Protein AF-A0A814ANU2-F1 (afdb_monomer)

Sequence (89 aa):
MHISDYQMRSGSHSYPCTYLPSCRNKTDGFYPDRLRDCRMYYKCFEERSSESLSCSQKEPPFGERFSIEYQKCMPANDVNCDESQIPFF

Mean predicted aligned error: 11.52 Å

InterPro domains:
  IPR002557 Chitin binding domain [PF01607] (23-81)
  IPR002557 Chitin binding domain [PS50940] (20-83)
  IPR036508 Chitin binding domain superfamily [SSF57625] (18-87)

Secondary structure (DSSP, 8-state):
----------TT----GGGS---TTPPSEEEE-GGGTTSEEEEEETTEEEEEEE----STTT-EEEETTTTEEEETTT----GGG----

Solvent-accessible surface area (backbone atoms only — not comparable to full-atom values): 5667 Å² total; per-residue (Å²): 136,91,77,85,85,77,78,80,88,63,99,81,72,88,67,60,74,86,77,52,80,76,17,69,98,47,72,71,44,60,43,49,34,61,94,57,60,10,32,28,27,30,36,24,48,92,48,36,56,53,75,77,44,68,40,62,69,84,51,82,95,75,20,25,16,41,30,61,90,74,67,38,68,38,52,39,90,80,40,89,62,67,74,84,79,62,79,87,125

Foldseek 3Di:
DDDDPPDPPDPDDPDPCVQPDWLVVPDFAKAASLVVLQQWIWTDDPRDTDDIDGAAQPDDDQGWGQAPVVRDTDRSVVHPSDPVPDPPD

Organism: NCBI:txid1234261

pLDDT: mean 73.32, std 15.06, range [35.78, 88.94]

Structure (mmCIF, N/CA/C/O backbone):
data_AF-A0A814ANU2-F1
#
_entry.id   AF-A0A814ANU2-F1
#
loop_
_atom_site.group_PDB
_atom_site.id
_atom_site.type_symbol
_atom_site.label_atom_id
_atom_site.label_alt_id
_atom_site.label_comp_id
_atom_site.label_asym_id
_atom_site.label_entity_id
_atom_site.label_seq_id
_atom_site.pdbx_PDB_ins_code
_atom_site.Cartn_x
_atom_site.Cartn_y
_atom_site.Cartn_z
_atom_site.occupancy
_atom_site.B_iso_or_equiv
_atom_site.auth_seq_id
_atom_site.auth_comp_id
_atom_site.auth_asym_id
_atom_site.auth_atom_id
_atom_site.pdbx_PDB_model_num
ATOM 1 N N . MET A 1 1 ? -37.097 -1.193 -5.941 1.00 35.78 1 MET A N 1
ATOM 2 C CA . MET A 1 1 ? -36.110 -2.120 -6.534 1.00 35.78 1 MET A CA 1
ATOM 3 C C . MET A 1 1 ? -34.849 -1.313 -6.789 1.00 35.78 1 MET A C 1
ATOM 5 O O . MET A 1 1 ? -34.905 -0.355 -7.546 1.00 35.78 1 MET A O 1
ATOM 9 N N . HIS A 1 2 ? -33.788 -1.590 -6.028 1.00 45.22 2 HIS A N 1
ATOM 10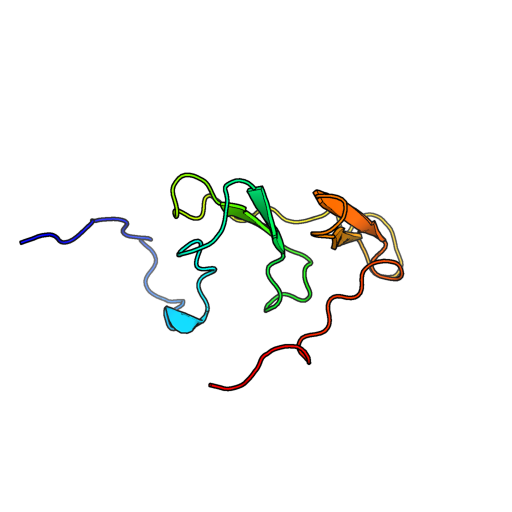 C CA . HIS A 1 2 ? -32.528 -0.848 -6.065 1.00 45.22 2 HIS A CA 1
ATOM 11 C C . HIS A 1 2 ? -31.709 -1.232 -7.290 1.00 45.22 2 HIS A C 1
ATOM 13 O O . HIS A 1 2 ? -31.427 -2.412 -7.474 1.00 45.22 2 HIS A O 1
ATOM 19 N N . ILE A 1 3 ? -31.271 -0.240 -8.062 1.00 50.97 3 ILE A N 1
ATOM 20 C CA . ILE A 1 3 ? -30.078 -0.371 -8.893 1.00 50.97 3 ILE A CA 1
ATOM 21 C C . ILE A 1 3 ? -29.277 0.908 -8.681 1.00 50.97 3 ILE A C 1
ATOM 23 O O . ILE A 1 3 ? -29.665 1.990 -9.116 1.00 50.97 3 ILE A O 1
ATOM 27 N N . SER A 1 4 ? -28.211 0.764 -7.902 1.00 43.44 4 SER A N 1
ATOM 28 C CA . SER A 1 4 ? -27.230 1.794 -7.605 1.00 43.44 4 SER A CA 1
ATOM 29 C C . SER A 1 4 ? -26.477 2.131 -8.887 1.00 43.44 4 SER A C 1
ATOM 31 O O . SER A 1 4 ? -25.633 1.364 -9.347 1.00 43.44 4 SER A O 1
ATOM 33 N N . ASP A 1 5 ? -26.821 3.274 -9.469 1.00 51.03 5 ASP A N 1
ATOM 34 C CA . ASP A 1 5 ? -26.105 3.895 -10.574 1.00 51.03 5 ASP A CA 1
ATOM 35 C C . ASP A 1 5 ? -24.753 4.411 -10.061 1.00 51.03 5 ASP A C 1
ATOM 37 O O . ASP A 1 5 ? -24.617 5.537 -9.592 1.00 51.03 5 ASP A O 1
ATOM 41 N N . TYR A 1 6 ? -23.744 3.543 -10.073 1.00 59.91 6 TYR A N 1
ATOM 42 C CA . TYR A 1 6 ? -22.354 3.979 -10.144 1.00 59.91 6 TYR A CA 1
ATOM 43 C C . TYR A 1 6 ? -21.810 3.529 -11.497 1.00 59.91 6 TYR A C 1
ATOM 45 O O . TYR A 1 6 ? -21.046 2.572 -11.619 1.00 59.91 6 TYR A O 1
ATOM 53 N N . GLN A 1 7 ? -22.311 4.182 -12.550 1.00 60.88 7 GLN A N 1
ATOM 54 C CA . GLN A 1 7 ? -21.841 3.987 -13.914 1.00 60.88 7 GLN A CA 1
ATOM 55 C C . GLN A 1 7 ? -20.410 4.513 -14.061 1.00 60.88 7 GLN A C 1
ATOM 57 O O . GLN A 1 7 ? -20.185 5.712 -14.240 1.00 60.88 7 GLN A O 1
ATOM 62 N N . MET A 1 8 ? -19.429 3.611 -14.098 1.00 54.38 8 MET A N 1
ATOM 63 C CA . MET A 1 8 ? -18.163 3.910 -14.762 1.00 54.38 8 MET A CA 1
ATOM 64 C C . MET A 1 8 ? -18.400 3.882 -16.277 1.00 54.38 8 MET A C 1
ATOM 66 O O . MET A 1 8 ? -18.381 2.843 -16.935 1.00 54.38 8 MET A O 1
ATOM 70 N N . ARG A 1 9 ? -18.686 5.063 -16.823 1.00 57.00 9 ARG A N 1
ATOM 71 C CA . ARG A 1 9 ? -18.840 5.336 -18.255 1.00 57.00 9 ARG A CA 1
ATOM 72 C C . ARG A 1 9 ? -17.488 5.184 -18.960 1.00 57.00 9 ARG A C 1
ATOM 74 O O . ARG A 1 9 ? -16.742 6.153 -19.031 1.00 57.00 9 ARG A O 1
ATOM 81 N N . SER A 1 10 ? -17.176 3.997 -19.485 1.00 56.09 10 SER A N 1
ATOM 82 C CA . SER A 1 10 ? -16.292 3.787 -20.654 1.00 56.09 10 SER A CA 1
ATOM 83 C C . SER A 1 10 ? -16.341 2.326 -21.125 1.00 56.09 10 SER A C 1
ATOM 85 O O . SER A 1 10 ? -15.764 1.428 -20.516 1.00 56.09 10 SER A O 1
ATOM 87 N N . GLY A 1 11 ? -17.056 2.083 -22.226 1.00 54.88 11 GLY A N 1
AT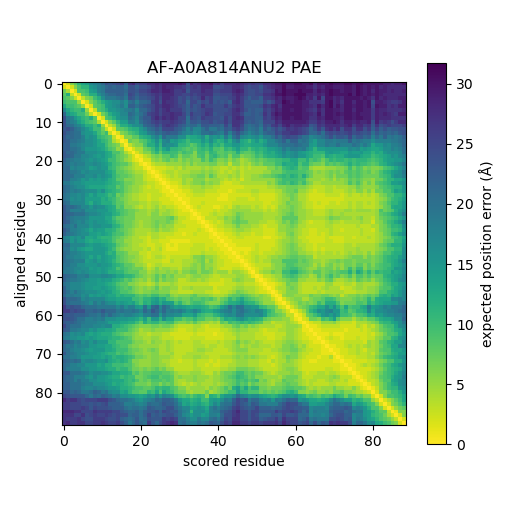OM 88 C CA . GLY A 1 11 ? -17.338 0.758 -22.783 1.00 54.88 11 GLY A CA 1
ATOM 89 C C . GLY A 1 11 ? -16.197 0.119 -23.577 1.00 54.88 11 GLY A C 1
ATOM 90 O O . GLY A 1 11 ? -16.365 -0.120 -24.765 1.00 54.88 11 GLY A O 1
ATOM 91 N N . SER A 1 12 ? -15.063 -0.198 -22.944 1.00 55.06 12 SER A N 1
ATOM 92 C CA . SER A 1 12 ? -14.092 -1.121 -23.569 1.00 55.06 12 SER A CA 1
ATOM 93 C C . SER A 1 12 ? -13.178 -1.897 -22.613 1.00 55.06 12 SER A C 1
ATOM 95 O O . SER A 1 12 ? -12.343 -2.668 -23.082 1.00 55.06 12 SER A O 1
ATOM 97 N N . HIS A 1 13 ? -13.330 -1.755 -21.292 1.00 50.41 13 HIS A N 1
ATOM 98 C CA . HIS A 1 13 ? -12.581 -2.555 -20.318 1.00 50.41 13 HIS A CA 1
ATOM 99 C C . HIS A 1 13 ? -13.555 -3.328 -19.428 1.00 50.41 13 HIS A C 1
ATOM 101 O O . HIS A 1 13 ? -13.810 -2.991 -18.275 1.00 50.41 13 HIS A O 1
ATOM 107 N N . SER A 1 14 ? -14.164 -4.357 -20.015 1.00 51.28 14 SER A N 1
ATOM 108 C CA . SER A 1 14 ? -14.986 -5.337 -19.311 1.00 51.28 14 SER A CA 1
ATOM 109 C C . SER A 1 14 ? -14.089 -6.235 -18.460 1.00 51.28 14 SER A C 1
ATOM 111 O O . SER A 1 14 ? -13.828 -7.384 -18.813 1.00 51.28 14 SER A O 1
ATOM 113 N N . TYR A 1 15 ? -13.580 -5.703 -17.352 1.00 55.00 15 TYR A N 1
ATOM 114 C CA . TYR A 1 15 ? -13.068 -6.553 -16.290 1.00 55.00 15 TYR A CA 1
ATOM 115 C C . TYR A 1 15 ? -14.262 -7.152 -15.556 1.00 55.00 15 TYR A C 1
ATOM 117 O O . TYR A 1 15 ? -15.173 -6.408 -15.177 1.00 55.00 15 TYR A O 1
ATOM 125 N N . PRO A 1 16 ? -14.307 -8.478 -15.365 1.00 60.72 16 PRO A N 1
ATOM 126 C CA . PRO A 1 16 ? -15.367 -9.062 -14.572 1.00 60.72 16 PRO A CA 1
ATOM 127 C C . PRO A 1 16 ? -15.319 -8.460 -13.164 1.00 60.72 16 PRO A C 1
ATOM 129 O O . PRO A 1 16 ? -14.244 -8.248 -12.603 1.00 60.72 16 PRO A O 1
ATOM 132 N N . CYS A 1 17 ? -16.489 -8.169 -12.589 1.00 59.75 17 CYS A N 1
ATOM 133 C CA . CYS A 1 17 ? -16.615 -7.524 -11.275 1.00 59.75 17 CYS A CA 1
ATOM 134 C C . CYS A 1 17 ? -15.945 -8.314 -10.136 1.00 59.75 17 CYS A C 1
ATOM 136 O O . CYS A 1 17 ? -15.772 -7.785 -9.044 1.00 59.75 17 CYS A O 1
ATOM 138 N N . THR A 1 18 ? -15.548 -9.562 -10.387 1.00 59.97 18 THR A N 1
ATOM 139 C CA . THR A 1 18 ? -14.701 -10.376 -9.507 1.00 59.97 18 THR A CA 1
ATOM 140 C C . THR A 1 18 ? -13.296 -9.803 -9.309 1.00 59.97 18 THR A C 1
ATOM 142 O O . THR A 1 18 ? -12.648 -10.145 -8.329 1.00 59.97 18 THR A O 1
ATOM 145 N N . TYR A 1 19 ? -12.838 -8.915 -10.196 1.00 63.91 19 TYR A N 1
ATOM 146 C CA . TYR A 1 19 ? -11.547 -8.225 -10.101 1.00 63.91 19 TYR A CA 1
ATOM 147 C C . TYR A 1 19 ? -11.652 -6.840 -9.449 1.00 63.91 19 TYR A C 1
ATOM 149 O O . TYR A 1 19 ? -10.648 -6.136 -9.339 1.00 63.91 19 TYR A O 1
ATOM 157 N N . LEU A 1 20 ? -12.853 -6.423 -9.026 1.00 68.62 20 LEU A N 1
ATOM 158 C CA . LEU A 1 20 ? -13.013 -5.183 -8.278 1.00 68.62 20 LEU A CA 1
ATOM 159 C C . LEU A 1 20 ? -12.704 -5.425 -6.795 1.00 68.62 20 LEU A C 1
ATOM 161 O O . LEU A 1 20 ? -13.222 -6.378 -6.205 1.00 68.62 20 LEU A O 1
ATOM 165 N N . PRO A 1 21 ? -11.889 -4.564 -6.167 1.00 70.44 21 PRO A N 1
ATOM 166 C CA . PRO A 1 21 ? -11.600 -4.672 -4.748 1.00 70.44 21 PRO A CA 1
ATOM 167 C C . PRO A 1 21 ? -12.886 -4.525 -3.925 1.00 70.44 21 PRO A C 1
ATOM 169 O O . PRO A 1 21 ? -13.518 -3.472 -3.915 1.00 70.44 21 PRO A O 1
ATOM 172 N N . SER A 1 22 ? -13.286 -5.593 -3.230 1.00 77.19 22 SER A N 1
ATOM 173 C CA . SER A 1 22 ? -14.471 -5.575 -2.371 1.00 77.19 22 SER A CA 1
ATOM 174 C C . SER A 1 22 ? -14.110 -5.182 -0.941 1.00 77.19 22 SER A C 1
ATOM 176 O O . SER A 1 22 ? -13.234 -5.785 -0.318 1.00 77.19 22 SER A O 1
ATOM 178 N N . CYS A 1 23 ? -14.832 -4.195 -0.410 1.00 83.94 23 CYS A N 1
ATOM 179 C CA . CYS A 1 23 ? -14.758 -3.766 0.987 1.00 83.94 23 CYS A CA 1
ATOM 180 C C . CYS A 1 23 ? -15.803 -4.432 1.891 1.00 83.94 23 CYS A C 1
ATOM 182 O O . CYS A 1 23 ? -15.878 -4.117 3.076 1.00 83.94 23 CYS A O 1
ATOM 184 N N . ARG A 1 24 ? -16.589 -5.372 1.359 1.00 81.31 24 ARG A N 1
ATOM 185 C CA . ARG A 1 24 ? -17.583 -6.112 2.139 1.00 81.31 24 ARG A CA 1
ATOM 186 C C . ARG A 1 24 ? -16.882 -6.930 3.224 1.00 81.31 24 ARG A C 1
ATOM 188 O O . ARG A 1 24 ? -15.924 -7.643 2.921 1.00 81.31 24 ARG A O 1
ATOM 195 N N . ASN A 1 25 ? -17.344 -6.826 4.470 1.00 82.38 25 ASN A N 1
ATOM 196 C CA . ASN A 1 25 ? -16.694 -7.411 5.656 1.00 82.38 25 ASN A CA 1
ATOM 197 C C . ASN A 1 25 ? -15.254 -6.921 5.930 1.00 82.38 25 ASN A C 1
ATOM 199 O O . ASN A 1 25 ? -14.513 -7.573 6.669 1.00 82.38 25 ASN A O 1
ATOM 203 N N . LYS A 1 26 ? -14.826 -5.797 5.347 1.00 82.75 26 LYS A N 1
ATOM 204 C CA . LYS A 1 26 ? -13.566 -5.137 5.705 1.00 82.75 26 LYS A CA 1
ATOM 205 C C . LYS A 1 26 ? -13.861 -3.966 6.631 1.00 82.75 26 LYS A C 1
ATOM 207 O O . LYS A 1 26 ? -14.862 -3.277 6.469 1.00 82.75 26 LYS A O 1
ATOM 212 N N . THR A 1 27 ? -12.980 -3.742 7.596 1.00 86.69 27 THR A N 1
ATOM 213 C CA . THR A 1 27 ? -13.021 -2.537 8.424 1.00 86.69 27 THR A CA 1
ATOM 214 C C . THR A 1 27 ? -12.600 -1.322 7.610 1.00 86.69 27 THR A C 1
ATOM 216 O O . THR A 1 27 ? -11.911 -1.443 6.595 1.00 86.69 27 THR A O 1
ATOM 219 N N . ASP A 1 28 ? -12.969 -0.137 8.077 1.00 88.12 28 ASP A N 1
ATOM 220 C CA . ASP A 1 28 ? -12.523 1.103 7.455 1.00 88.12 28 ASP A CA 1
ATOM 221 C C . ASP A 1 28 ? -10.993 1.205 7.519 1.00 88.12 28 ASP A C 1
ATOM 223 O O . ASP A 1 28 ? -10.380 1.016 8.572 1.00 88.12 28 ASP A O 1
ATOM 227 N N . GLY A 1 29 ? -10.354 1.464 6.380 1.00 88.25 29 GLY A N 1
ATOM 228 C CA . GLY A 1 29 ? -8.898 1.424 6.280 1.00 88.25 29 GLY A CA 1
ATOM 229 C C . GLY A 1 29 ? -8.391 1.326 4.850 1.00 88.25 29 GLY A C 1
ATOM 230 O O . GLY A 1 29 ? -9.149 1.444 3.892 1.00 88.25 29 GLY A O 1
ATOM 231 N N . PHE A 1 30 ? -7.090 1.117 4.699 1.00 88.81 30 PHE A N 1
ATOM 232 C CA . PHE A 1 30 ? -6.441 0.975 3.403 1.00 88.81 30 PHE A CA 1
ATOM 233 C C . PHE A 1 30 ? -6.052 -0.478 3.154 1.00 88.81 30 PHE A C 1
ATOM 235 O O . PHE A 1 30 ? -5.515 -1.153 4.035 1.00 88.81 30 PHE A O 1
ATOM 242 N N . TYR A 1 31 ? -6.307 -0.941 1.937 1.00 87.19 31 TYR A N 1
ATOM 243 C CA . TYR A 1 31 ? -6.086 -2.315 1.524 1.00 87.19 31 TYR A CA 1
ATOM 244 C C . TYR A 1 31 ? -5.307 -2.356 0.214 1.00 87.19 31 TYR A C 1
ATOM 246 O O . TYR A 1 31 ? -5.636 -1.615 -0.711 1.00 87.19 31 TYR A O 1
ATOM 254 N N . PRO A 1 32 ? -4.298 -3.229 0.099 1.00 87.00 32 PRO A N 1
ATOM 255 C CA . PRO A 1 32 ? -3.559 -3.385 -1.138 1.00 87.00 32 PRO A CA 1
ATOM 256 C C . PRO A 1 32 ? -4.408 -4.072 -2.208 1.00 87.00 32 PRO A C 1
ATOM 258 O O . PRO A 1 32 ? -5.163 -5.012 -1.933 1.00 87.00 32 PRO A O 1
ATOM 261 N N . ASP A 1 33 ? -4.222 -3.641 -3.449 1.00 84.81 33 ASP A N 1
ATOM 262 C CA . ASP A 1 33 ? -4.690 -4.341 -4.634 1.00 84.81 33 ASP A CA 1
ATOM 263 C C . ASP A 1 33 ? -3.696 -5.453 -4.992 1.00 84.81 33 ASP A C 1
ATOM 265 O O . ASP A 1 33 ? -2.695 -5.242 -5.683 1.00 84.81 33 ASP A O 1
ATOM 269 N N . ARG A 1 34 ? -3.970 -6.654 -4.479 1.00 78.44 34 ARG A N 1
ATOM 270 C CA . ARG A 1 34 ? -3.118 -7.834 -4.683 1.00 78.44 34 ARG A CA 1
ATOM 271 C C . ARG A 1 34 ? -3.056 -8.277 -6.147 1.00 78.44 34 ARG A C 1
ATOM 273 O O . ARG A 1 34 ? -2.012 -8.753 -6.566 1.00 78.44 34 ARG A O 1
ATOM 280 N N . LEU A 1 35 ? -4.104 -8.023 -6.939 1.00 76.44 35 LEU A N 1
ATOM 281 C CA . LEU A 1 35 ? -4.137 -8.338 -8.377 1.00 76.44 35 LEU A CA 1
ATOM 282 C C . LEU A 1 35 ? -3.121 -7.514 -9.175 1.00 76.44 35 LEU A C 1
ATOM 284 O O . LEU A 1 35 ? -2.732 -7.879 -10.281 1.00 76.44 35 LEU A O 1
ATOM 288 N N . ARG A 1 36 ? -2.712 -6.370 -8.624 1.00 76.06 36 ARG A N 1
ATOM 289 C CA . ARG A 1 36 ? -1.732 -5.459 -9.216 1.00 76.06 36 ARG A CA 1
ATOM 290 C C . ARG A 1 36 ? -0.419 -5.459 -8.446 1.00 76.06 36 ARG A C 1
ATOM 292 O O . ARG A 1 36 ? 0.235 -4.417 -8.368 1.00 76.06 36 ARG A O 1
ATOM 299 N N . ASP A 1 37 ? -0.040 -6.598 -7.861 1.00 78.88 37 ASP A N 1
ATOM 300 C CA . ASP A 1 37 ? 1.238 -6.760 -7.149 1.00 78.88 37 ASP A CA 1
ATOM 301 C C . ASP A 1 37 ? 1.382 -5.751 -5.983 1.00 78.88 37 ASP A C 1
ATOM 303 O O . ASP A 1 37 ? 2.473 -5.288 -5.656 1.00 78.88 37 ASP A O 1
ATOM 307 N N . CYS A 1 38 ? 0.249 -5.334 -5.394 1.00 85.69 38 CYS A N 1
ATOM 308 C CA . CYS A 1 38 ? 0.137 -4.292 -4.362 1.00 85.69 38 CYS A CA 1
ATOM 309 C C . CYS A 1 38 ? 0.779 -2.947 -4.705 1.00 85.69 38 CYS A C 1
ATOM 311 O O . CYS A 1 38 ? 1.060 -2.133 -3.821 1.00 85.69 38 CYS A O 1
ATOM 313 N N . ARG A 1 39 ? 0.996 -2.684 -5.992 1.00 84.56 39 ARG A N 1
ATOM 314 C CA . ARG A 1 39 ? 1.436 -1.374 -6.490 1.00 84.56 39 ARG A CA 1
ATOM 315 C C . ARG A 1 39 ? 0.338 -0.331 -6.331 1.00 84.56 39 ARG A C 1
ATOM 317 O O . ARG A 1 39 ? 0.611 0.866 -6.267 1.00 84.56 39 ARG A O 1
ATOM 324 N N . MET A 1 40 ? -0.903 -0.806 -6.283 1.00 86.75 40 MET A N 1
ATOM 325 C CA . MET A 1 40 ? -2.091 -0.022 -6.003 1.00 86.75 40 MET A CA 1
ATOM 326 C C . MET A 1 40 ? -2.717 -0.465 -4.686 1.00 86.75 40 MET A C 1
ATOM 328 O O . MET A 1 40 ? -2.506 -1.583 -4.215 1.00 86.75 40 MET A O 1
ATOM 332 N N . TYR A 1 41 ? -3.485 0.426 -4.086 1.00 88.50 41 TYR A N 1
ATOM 333 C CA . TYR A 1 41 ? -4.243 0.205 -2.871 1.00 88.50 41 TYR A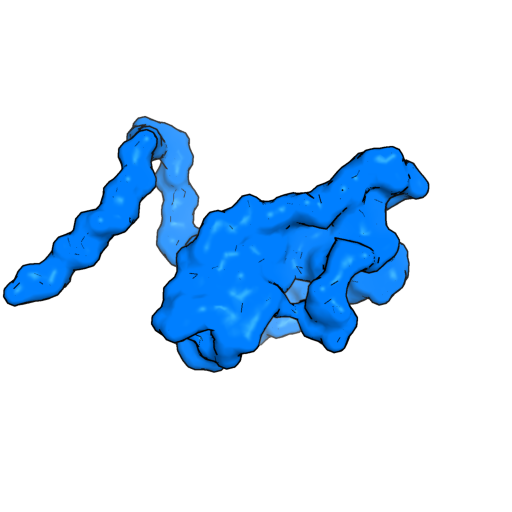 CA 1
ATOM 334 C C . TYR A 1 41 ? -5.529 1.023 -2.927 1.00 88.50 41 TYR A C 1
ATOM 336 O O . TYR A 1 41 ? -5.630 2.022 -3.632 1.00 88.50 41 TYR A O 1
ATOM 344 N N . TYR A 1 42 ? -6.538 0.593 -2.193 1.00 88.50 42 TYR A N 1
ATOM 345 C CA . TYR A 1 42 ? -7.840 1.237 -2.135 1.00 88.50 42 TYR A CA 1
ATOM 346 C C . TYR A 1 42 ? -8.203 1.499 -0.683 1.00 88.50 42 TYR A C 1
ATOM 348 O O . TYR A 1 42 ? -7.795 0.775 0.229 1.00 88.50 42 TYR A O 1
ATOM 356 N N . LYS A 1 43 ? -8.978 2.557 -0.460 1.00 88.75 43 LYS A N 1
ATOM 357 C CA . LYS A 1 43 ? -9.537 2.850 0.856 1.00 88.75 43 LYS A CA 1
ATOM 358 C C . LYS A 1 43 ? -10.921 2.228 0.966 1.00 88.75 43 LYS A C 1
ATOM 360 O O . LYS A 1 43 ? -11.774 2.505 0.129 1.00 88.75 43 LYS A O 1
ATOM 365 N N . CYS A 1 44 ? -11.143 1.442 2.006 1.00 88.94 44 CYS A N 1
ATOM 366 C CA . CYS A 1 44 ? -12.464 1.022 2.437 1.00 88.94 44 CYS A CA 1
ATOM 367 C C . CYS A 1 44 ? -13.021 2.015 3.454 1.00 88.94 44 CYS A C 1
ATOM 369 O O . CYS A 1 44 ? -12.321 2.416 4.387 1.00 88.94 44 CYS A O 1
ATOM 371 N N . PHE A 1 45 ? -14.273 2.407 3.257 1.00 87.62 45 PHE A N 1
ATOM 372 C 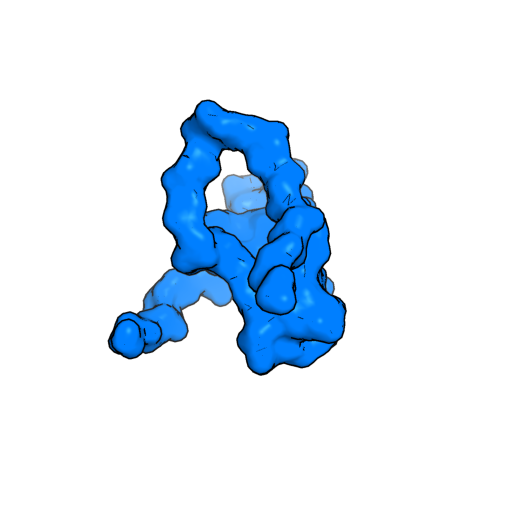CA . PHE 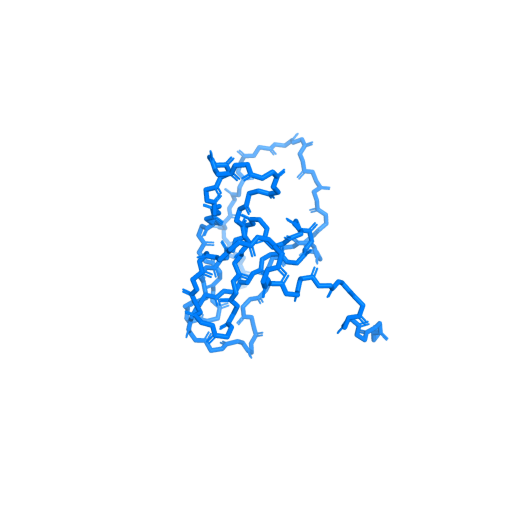A 1 45 ? -15.046 3.197 4.204 1.00 87.62 45 PHE A CA 1
ATOM 373 C C . PHE A 1 45 ? -16.526 2.817 4.091 1.00 87.62 45 PHE A C 1
ATOM 375 O O . PHE A 1 45 ? -17.068 2.850 2.987 1.00 87.62 45 PHE A O 1
ATOM 382 N N . GLU A 1 46 ? -17.170 2.436 5.194 1.00 87.06 46 GLU A N 1
ATOM 383 C CA . GLU A 1 46 ? -18.565 1.965 5.231 1.00 87.06 46 GLU A CA 1
ATOM 384 C C . GLU A 1 46 ? -18.839 0.857 4.196 1.00 87.06 46 GLU A C 1
ATOM 386 O O . GLU A 1 46 ? -19.755 0.959 3.377 1.00 87.06 46 GLU A O 1
ATOM 391 N N . GLU A 1 47 ? -17.980 -0.169 4.164 1.00 82.62 47 GLU A N 1
ATOM 392 C CA . GLU A 1 47 ? -18.035 -1.290 3.205 1.00 82.62 47 GLU A CA 1
ATOM 393 C C . GLU A 1 47 ? -17.948 -0.889 1.717 1.00 82.62 47 GLU A C 1
ATOM 395 O O . GLU A 1 47 ? -18.138 -1.721 0.824 1.00 82.62 47 GLU A O 1
ATOM 400 N N . ARG A 1 48 ? -17.599 0.368 1.420 1.00 80.12 48 ARG A N 1
ATOM 401 C CA . ARG A 1 48 ? -17.403 0.889 0.063 1.00 80.12 48 ARG A CA 1
ATOM 402 C C . ARG A 1 48 ? -15.927 1.140 -0.216 1.00 80.12 48 ARG A C 1
ATOM 404 O O . ARG A 1 48 ? -15.222 1.742 0.592 1.00 80.12 48 ARG A O 1
ATOM 411 N N . SER A 1 49 ? -15.461 0.689 -1.379 1.00 82.00 49 SER A N 1
ATOM 412 C CA . SER A 1 49 ? -14.135 1.028 -1.896 1.00 82.00 49 SER A CA 1
ATOM 413 C C . SER A 1 49 ? -14.171 2.413 -2.533 1.00 82.00 49 SER A C 1
ATOM 415 O O . SER A 1 49 ? -15.006 2.67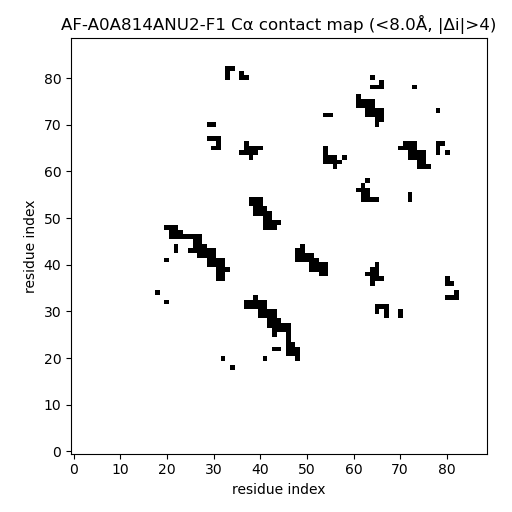6 -3.399 1.00 82.00 49 SER A O 1
ATOM 417 N N . SER A 1 50 ? -13.259 3.285 -2.123 1.00 81.12 50 SER A N 1
ATOM 418 C CA . SER A 1 50 ? -13.011 4.566 -2.779 1.00 81.12 50 SER A CA 1
ATOM 419 C C . SER A 1 50 ? -12.066 4.398 -3.977 1.00 81.12 50 SER A C 1
ATOM 421 O O . SER A 1 50 ? -11.729 3.281 -4.378 1.00 81.12 50 SER A O 1
ATOM 423 N N . GLU A 1 51 ? -11.626 5.521 -4.539 1.00 78.50 51 GLU A N 1
ATOM 424 C CA . GLU A 1 51 ? -10.647 5.584 -5.620 1.00 78.50 51 GLU A CA 1
ATOM 425 C C . GLU A 1 51 ? -9.381 4.763 -5.303 1.00 78.50 51 GLU A C 1
ATOM 427 O O . GLU A 1 51 ? -8.917 4.695 -4.159 1.00 78.50 51 GLU A O 1
ATOM 432 N N . SER A 1 52 ? -8.845 4.106 -6.333 1.00 82.00 52 SER A N 1
ATOM 433 C CA . SER A 1 52 ? -7.605 3.335 -6.243 1.00 82.00 52 SER A CA 1
ATOM 434 C C . SER A 1 52 ? -6.405 4.273 -6.316 1.00 82.00 52 SER A C 1
ATOM 436 O O . SER A 1 52 ? -6.230 5.001 -7.288 1.00 82.00 52 SER A O 1
ATOM 438 N N . LEU A 1 53 ? -5.570 4.234 -5.288 1.00 87.50 53 LEU A N 1
ATOM 439 C CA . LEU A 1 53 ? -4.340 5.001 -5.156 1.00 87.50 53 LEU A CA 1
ATOM 440 C C . LEU A 1 53 ? -3.150 4.113 -5.534 1.00 87.50 53 LEU A C 1
ATOM 442 O O . LEU A 1 53 ? -3.166 2.906 -5.304 1.00 87.50 53 LEU A O 1
ATOM 446 N N . SER A 1 54 ? -2.099 4.695 -6.102 1.00 87.06 54 SER A N 1
ATOM 447 C CA . SER A 1 54 ? -0.862 3.983 -6.441 1.00 87.06 54 SER A CA 1
ATOM 448 C C . SER A 1 54 ? 0.296 4.459 -5.574 1.00 87.06 54 SER A C 1
ATOM 450 O O . SER A 1 54 ? 0.466 5.664 -5.388 1.00 87.06 54 SER A O 1
ATOM 452 N N . CYS A 1 55 ? 1.121 3.527 -5.097 1.00 85.81 55 CYS A N 1
ATOM 453 C CA . CYS A 1 55 ? 2.392 3.865 -4.459 1.00 85.81 55 CYS A CA 1
ATOM 454 C C . CYS A 1 55 ? 3.383 4.437 -5.485 1.00 85.81 55 CYS A 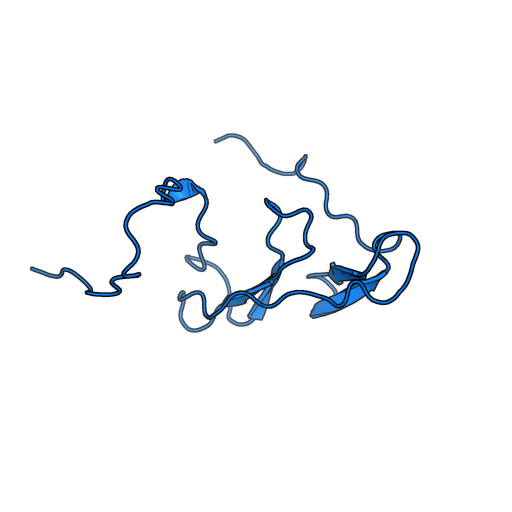C 1
ATOM 456 O O . CYS A 1 55 ? 3.270 4.171 -6.689 1.00 85.81 55 CYS A O 1
ATOM 458 N N . SER A 1 56 ? 4.346 5.248 -5.034 1.00 82.62 56 SER A N 1
ATOM 459 C CA . SER A 1 56 ? 5.290 5.873 -5.959 1.00 82.62 56 SER A CA 1
ATOM 460 C C . SER A 1 56 ? 6.248 4.824 -6.521 1.00 82.62 56 SER A C 1
ATOM 462 O O . SER A 1 56 ? 6.840 4.025 -5.809 1.00 82.62 56 SER A O 1
ATOM 464 N N . GLN A 1 57 ? 6.439 4.844 -7.838 1.00 75.62 57 GLN A N 1
ATOM 465 C CA . GLN A 1 57 ? 7.423 3.992 -8.522 1.00 75.62 57 GLN A CA 1
ATOM 466 C C . GLN A 1 57 ? 8.707 4.762 -8.854 1.00 75.62 57 GLN A C 1
ATOM 468 O O . GLN A 1 57 ? 9.458 4.382 -9.745 1.00 75.62 57 GLN A O 1
ATOM 473 N N . LYS A 1 58 ? 8.933 5.894 -8.174 1.00 67.88 58 LYS A N 1
ATOM 474 C CA . LYS A 1 58 ? 10.059 6.795 -8.452 1.00 67.88 58 LYS A CA 1
ATOM 475 C C . LYS A 1 58 ? 11.383 6.277 -7.888 1.00 67.88 58 LYS A C 1
ATOM 477 O O . LYS A 1 58 ? 12.428 6.697 -8.368 1.00 67.88 58 LYS A O 1
ATOM 482 N N . GLU A 1 59 ? 11.322 5.367 -6.918 1.00 61.97 59 GLU A N 1
ATOM 483 C CA . GLU A 1 59 ? 12.483 4.755 -6.271 1.00 61.97 59 GLU A CA 1
ATOM 484 C C . GLU A 1 59 ? 12.834 3.419 -6.971 1.00 61.97 59 GLU A C 1
ATOM 486 O O . GLU A 1 59 ? 12.073 2.447 -6.880 1.00 61.97 59 GLU A O 1
ATOM 491 N N . PRO A 1 60 ? 13.951 3.335 -7.715 1.00 62.50 60 PRO A N 1
ATOM 492 C CA . PRO A 1 60 ? 14.447 2.078 -8.277 1.00 62.50 60 PRO A CA 1
ATOM 493 C C . PRO A 1 60 ? 15.039 1.167 -7.181 1.00 62.50 60 PRO A C 1
ATOM 495 O O . PRO A 1 60 ? 15.504 1.678 -6.162 1.00 62.50 60 PRO A O 1
ATOM 498 N N . PRO A 1 61 ? 15.080 -0.175 -7.364 1.00 64.88 61 PRO A N 1
ATOM 499 C CA . PRO A 1 61 ? 14.853 -0.917 -8.614 1.00 64.88 61 PRO A CA 1
ATOM 500 C C . PRO A 1 61 ? 13.465 -1.57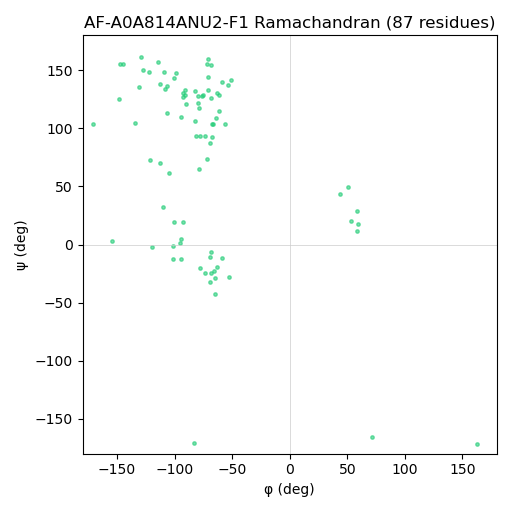0 -8.779 1.00 64.88 61 PRO A C 1
ATOM 502 O O . PRO A 1 61 ? 13.134 -1.987 -9.886 1.00 64.88 61 PRO A O 1
ATOM 505 N N . PHE A 1 62 ? 12.644 -1.651 -7.726 1.00 71.00 62 PHE A N 1
ATOM 506 C CA . PHE A 1 62 ? 11.352 -2.364 -7.760 1.00 71.00 62 PHE A CA 1
ATOM 507 C C . PHE A 1 62 ? 10.129 -1.474 -7.472 1.00 71.00 62 PHE A C 1
ATOM 509 O O . PHE A 1 62 ? 8.998 -1.955 -7.549 1.00 71.00 62 PHE A O 1
ATOM 516 N N . GLY A 1 63 ? 10.339 -0.186 -7.174 1.00 84.69 63 GLY A N 1
ATOM 517 C CA . GLY A 1 63 ? 9.287 0.719 -6.717 1.00 84.69 63 GLY A CA 1
ATOM 518 C C . GLY A 1 63 ? 8.824 0.421 -5.289 1.00 84.69 63 GLY A C 1
ATOM 519 O O . GLY A 1 63 ? 9.465 -0.314 -4.532 1.00 84.69 63 GLY A O 1
ATOM 520 N N . GLU A 1 64 ? 7.681 0.995 -4.929 1.00 87.12 64 GLU A N 1
ATOM 521 C CA . GLU A 1 64 ? 7.039 0.796 -3.633 1.00 87.12 64 GLU A CA 1
ATOM 522 C C . GLU A 1 64 ? 5.758 -0.042 -3.760 1.00 87.12 64 GLU A C 1
ATOM 524 O O . GLU A 1 64 ? 5.028 0.032 -4.754 1.00 87.12 64 GLU A O 1
ATOM 529 N N . ARG A 1 65 ? 5.458 -0.815 -2.717 1.00 88.00 65 ARG A N 1
ATOM 530 C CA . ARG A 1 65 ? 4.238 -1.610 -2.556 1.00 88.00 65 ARG A CA 1
ATOM 531 C C . ARG A 1 65 ? 3.516 -1.204 -1.283 1.00 88.00 65 ARG A C 1
ATOM 533 O O . ARG A 1 65 ? 4.135 -0.812 -0.294 1.00 88.00 65 ARG A O 1
ATOM 540 N N . PHE A 1 66 ? 2.194 -1.304 -1.293 1.00 88.94 66 PHE A N 1
ATOM 541 C CA . PHE A 1 66 ? 1.393 -0.970 -0.127 1.00 88.94 66 PHE A CA 1
ATOM 542 C C . PHE A 1 66 ? 1.420 -2.103 0.906 1.00 88.94 66 PHE A C 1
ATOM 544 O O . PHE A 1 66 ? 0.938 -3.205 0.639 1.00 88.94 66 PHE A O 1
ATOM 551 N N . SER A 1 67 ? 1.940 -1.822 2.102 1.00 87.56 67 SER A N 1
ATOM 552 C CA . SER A 1 67 ? 1.879 -2.738 3.242 1.00 87.56 67 SER A CA 1
ATOM 553 C C . SER A 1 67 ? 0.619 -2.485 4.063 1.00 87.56 67 SER A C 1
ATOM 555 O O . SER A 1 67 ? 0.422 -1.389 4.588 1.00 87.56 67 SER A O 1
ATOM 557 N N . ILE A 1 68 ? -0.220 -3.514 4.207 1.00 83.56 68 ILE A N 1
ATOM 558 C CA . ILE A 1 68 ? -1.426 -3.460 5.047 1.00 83.56 68 ILE A CA 1
ATOM 559 C C . ILE A 1 68 ? -1.102 -3.388 6.542 1.00 83.56 68 ILE A C 1
ATOM 561 O O . ILE A 1 68 ? -1.837 -2.750 7.287 1.00 83.56 68 ILE A O 1
ATOM 565 N N . GLU A 1 69 ? 0.003 -4.005 6.965 1.00 83.88 69 GLU A N 1
ATOM 566 C CA . GLU A 1 69 ? 0.432 -4.049 8.366 1.00 83.88 69 GLU A CA 1
ATOM 567 C C . GLU A 1 69 ? 0.786 -2.653 8.883 1.00 83.88 69 GLU A C 1
ATOM 569 O O . GLU A 1 69 ? 0.377 -2.257 9.971 1.00 83.88 69 GLU A O 1
ATOM 574 N N . TYR A 1 70 ? 1.487 -1.877 8.057 1.00 84.94 70 TYR A N 1
ATOM 575 C CA . TYR A 1 70 ? 1.923 -0.524 8.397 1.00 84.94 70 TYR A CA 1
ATOM 576 C C . TYR A 1 70 ? 1.057 0.578 7.774 1.00 84.94 70 TYR A C 1
ATOM 578 O O . TYR A 1 70 ? 1.353 1.757 7.964 1.00 84.94 70 TYR A O 1
ATOM 586 N N . GLN A 1 71 ? 0.039 0.204 6.990 1.00 86.19 71 GLN A N 1
ATOM 587 C CA . GLN A 1 71 ? -0.795 1.087 6.167 1.00 86.19 71 GLN A CA 1
ATOM 588 C C . GLN A 1 71 ? -0.014 2.163 5.396 1.00 86.19 71 GLN A C 1
ATOM 590 O O . GLN A 1 71 ? -0.413 3.327 5.336 1.00 86.19 71 GLN A O 1
ATOM 595 N N . LYS A 1 72 ? 1.115 1.781 4.797 1.00 87.88 72 LYS A N 1
ATOM 596 C CA . LYS A 1 72 ? 2.000 2.710 4.085 1.00 87.88 72 LYS A CA 1
ATOM 597 C C . LYS A 1 72 ? 2.648 2.052 2.875 1.00 87.88 72 LYS A C 1
ATOM 599 O O . LYS A 1 72 ? 2.815 0.832 2.833 1.00 87.88 72 LYS A O 1
ATOM 604 N N . CYS A 1 73 ? 3.038 2.878 1.911 1.00 87.81 73 CYS A N 1
ATOM 605 C CA . CYS A 1 73 ? 3.923 2.452 0.837 1.00 87.81 73 CYS A CA 1
ATOM 606 C C . CYS A 1 73 ? 5.306 2.176 1.433 1.00 87.81 73 CYS A C 1
ATOM 608 O O . CYS A 1 73 ? 5.853 2.991 2.175 1.00 87.81 73 CYS A O 1
ATOM 610 N N . MET A 1 74 ? 5.815 0.981 1.179 1.00 87.00 74 MET A N 1
ATOM 611 C CA . MET A 1 74 ? 7.132 0.528 1.602 1.00 87.00 74 MET A CA 1
ATOM 612 C C . MET A 1 74 ? 7.870 -0.040 0.391 1.00 87.00 74 MET A C 1
ATOM 614 O O . MET A 1 74 ? 7.226 -0.379 -0.606 1.00 87.00 74 MET A O 1
ATOM 618 N N . PRO A 1 75 ? 9.203 -0.167 0.450 1.00 86.12 75 PRO A N 1
ATOM 619 C CA . PRO A 1 75 ? 9.969 -0.758 -0.636 1.00 86.12 75 PRO A CA 1
ATOM 620 C C . PRO A 1 75 ? 9.417 -2.136 -0.994 1.00 86.12 75 PRO A C 1
ATOM 622 O O . PRO A 1 75 ? 9.108 -2.937 -0.112 1.00 86.12 75 PRO A O 1
ATOM 625 N N . ALA A 1 76 ? 9.315 -2.436 -2.289 1.00 82.88 76 ALA A N 1
ATOM 626 C CA . ALA A 1 76 ? 8.780 -3.711 -2.770 1.00 82.88 76 ALA A CA 1
ATOM 627 C C . ALA A 1 76 ? 9.460 -4.944 -2.139 1.00 82.88 76 ALA A C 1
ATOM 629 O O . ALA A 1 76 ? 8.825 -5.989 -2.032 1.00 82.88 76 ALA A O 1
ATOM 630 N N . ASN A 1 77 ? 10.727 -4.818 -1.736 1.00 82.06 77 ASN A N 1
ATOM 631 C CA . ASN A 1 77 ? 11.518 -5.875 -1.107 1.00 82.06 77 ASN A CA 1
ATOM 632 C C . ASN A 1 77 ? 11.121 -6.161 0.354 1.00 82.06 77 ASN A C 1
ATOM 634 O O . ASN A 1 77 ? 11.344 -7.263 0.841 1.00 82.06 77 ASN A O 1
ATOM 638 N N . ASP A 1 78 ? 10.530 -5.182 1.040 1.00 83.75 78 ASP A N 1
ATOM 639 C CA . ASP A 1 78 ? 10.095 -5.294 2.437 1.00 83.75 78 ASP A CA 1
ATOM 640 C C . ASP A 1 78 ? 8.619 -5.698 2.565 1.00 83.75 78 ASP A C 1
ATOM 642 O O . ASP A 1 78 ? 8.154 -6.051 3.648 1.00 83.75 78 ASP A O 1
ATOM 646 N N . VAL A 1 79 ? 7.855 -5.648 1.469 1.00 84.06 79 VAL A N 1
ATOM 647 C CA . VAL A 1 79 ? 6.427 -5.983 1.460 1.00 84.06 79 VAL A CA 1
ATOM 648 C C . VAL A 1 79 ? 6.206 -7.320 0.778 1.00 84.06 79 VAL A C 1
ATOM 650 O O . VAL A 1 79 ? 6.345 -7.439 -0.440 1.00 84.06 79 VAL A O 1
ATOM 653 N N . ASN A 1 80 ? 5.767 -8.312 1.552 1.00 78.38 80 ASN A N 1
ATOM 654 C CA . ASN A 1 80 ? 5.328 -9.581 0.994 1.00 78.38 80 ASN A CA 1
ATOM 655 C C . ASN A 1 80 ? 3.913 -9.448 0.418 1.00 78.38 80 ASN A C 1
ATOM 657 O O . ASN A 1 80 ? 2.915 -9.587 1.125 1.00 78.38 80 ASN A O 1
ATOM 661 N N . CYS A 1 81 ? 3.842 -9.160 -0.876 1.00 73.50 81 CYS A N 1
ATOM 662 C CA . CYS A 1 81 ? 2.597 -9.099 -1.626 1.00 73.50 81 CYS A CA 1
ATOM 663 C C . CYS A 1 81 ? 2.432 -10.315 -2.514 1.00 73.50 81 CYS A C 1
ATOM 665 O O . CYS A 1 81 ? 2.393 -10.221 -3.735 1.00 73.50 81 CYS A O 1
ATOM 667 N N . ASP A 1 82 ? 2.369 -11.468 -1.861 1.00 64.44 82 ASP A N 1
ATOM 668 C CA . ASP A 1 82 ? 2.231 -12.731 -2.553 1.00 64.44 82 ASP A CA 1
ATOM 669 C C . ASP A 1 82 ? 0.754 -13.137 -2.683 1.00 64.44 82 ASP A C 1
ATOM 671 O O . ASP A 1 82 ? -0.027 -13.117 -1.724 1.00 64.44 82 ASP A O 1
ATOM 675 N N . GLU A 1 83 ? 0.379 -13.482 -3.911 1.00 56.03 83 GLU A N 1
ATOM 676 C CA . GLU A 1 83 ? -0.942 -13.962 -4.318 1.00 56.03 83 GLU A CA 1
ATOM 677 C C . GLU A 1 83 ? -1.243 -15.380 -3.773 1.00 56.03 83 GLU A C 1
ATOM 679 O O . GLU A 1 83 ? -2.390 -15.819 -3.782 1.00 56.03 83 GLU A O 1
ATOM 684 N N . SER A 1 84 ? -0.255 -16.095 -3.216 1.00 48.91 84 SER A N 1
ATOM 685 C CA . SER A 1 84 ? -0.392 -17.476 -2.714 1.00 48.91 84 SER A CA 1
ATOM 686 C C . SER A 1 84 ? -1.259 -17.656 -1.464 1.00 48.91 84 SER A C 1
ATOM 688 O O . SER A 1 84 ? -1.545 -18.790 -1.085 1.00 48.91 84 SER A O 1
ATOM 690 N N . GLN A 1 85 ? -1.733 -16.581 -0.828 1.00 49.22 85 GLN A N 1
ATOM 691 C CA . GLN A 1 85 ? -2.687 -16.667 0.289 1.00 49.22 85 GLN A CA 1
ATOM 692 C C . GLN A 1 85 ? -4.161 -16.567 -0.137 1.00 49.22 85 GLN A C 1
ATOM 694 O O . GLN A 1 85 ? -5.015 -16.274 0.701 1.00 49.22 85 GLN A O 1
ATOM 699 N N . ILE A 1 86 ? -4.496 -16.798 -1.410 1.00 54.25 86 ILE A N 1
ATOM 700 C CA . ILE A 1 86 ? -5.895 -16.945 -1.831 1.00 54.25 86 ILE A CA 1
ATOM 701 C C . ILE A 1 86 ? -6.332 -18.394 -1.553 1.00 54.25 86 ILE A C 1
ATOM 703 O O . ILE A 1 86 ? -5.940 -19.292 -2.302 1.00 54.25 86 ILE A O 1
ATOM 707 N N . PRO A 1 87 ? -7.160 -18.678 -0.524 1.00 40.38 87 PRO A N 1
ATOM 708 C CA . PRO A 1 87 ? -7.943 -19.898 -0.552 1.00 40.38 87 PRO A CA 1
ATOM 709 C C . PRO A 1 87 ? -8.893 -19.769 -1.743 1.00 40.38 87 PRO A C 1
ATOM 711 O O . PRO A 1 87 ? -9.811 -18.948 -1.733 1.00 40.38 87 PRO A O 1
ATOM 714 N N . PHE A 1 88 ? -8.630 -20.542 -2.795 1.00 46.66 88 PHE A N 1
ATOM 715 C CA . PHE A 1 88 ? -9.646 -20.878 -3.782 1.00 46.66 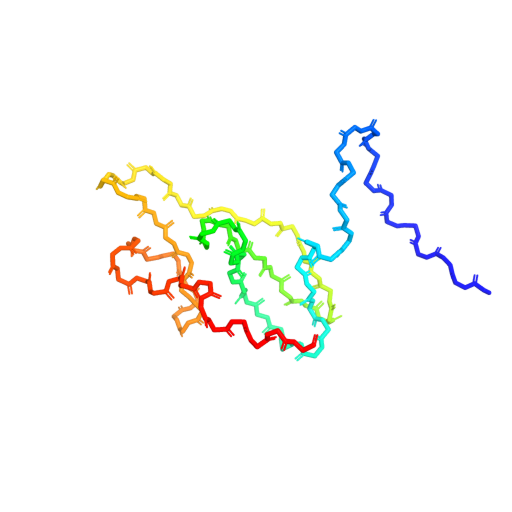88 PHE A CA 1
ATOM 716 C C . PHE A 1 88 ? -10.792 -21.534 -3.001 1.00 46.66 88 PHE A C 1
ATOM 718 O O . PHE A 1 88 ? -10.638 -22.657 -2.519 1.00 46.66 88 PHE A O 1
ATOM 725 N N . PHE A 1 89 ? -11.873 -20.789 -2.780 1.00 44.62 89 PHE A N 1
ATOM 726 C CA . PHE A 1 89 ? -13.124 -21.305 -2.229 1.00 44.62 89 PHE A CA 1
ATOM 727 C C . PHE A 1 89 ? -14.096 -21.577 -3.371 1.00 44.62 89 PHE A C 1
ATOM 729 O O . PHE A 1 89 ? -14.166 -20.723 -4.286 1.00 44.62 89 PHE A O 1
#

Radius of gyration: 14.65 Å; Cα contacts (8 Å, |Δi|>4): 134; chains: 1; bounding box: 51×28×32 Å